Protein AF-A0A7C8CTN2-F1 (afdb_monomer_lite)

Radius of gyration: 16.51 Å; chains: 1; bounding box: 38×41×42 Å

pLDDT: mean 79.23, std 14.7, range [32.88, 94.94]

Structure (mmCIF, N/CA/C/O backbone):
data_AF-A0A7C8CTN2-F1
#
_entry.id   AF-A0A7C8CTN2-F1
#
loop_
_atom_site.group_PDB
_atom_site.id
_atom_site.type_symbol
_atom_site.label_atom_id
_atom_site.label_alt_id
_atom_site.label_comp_id
_atom_site.label_asym_id
_atom_site.label_entity_id
_atom_site.label_seq_id
_atom_site.pdbx_PDB_ins_code
_atom_site.Cartn_x
_atom_site.Cartn_y
_atom_site.Cartn_z
_atom_site.occupancy
_atom_site.B_iso_or_equiv
_atom_site.auth_seq_id
_atom_site.auth_comp_id
_atom_site.auth_asym_id
_atom_site.auth_atom_id
_atom_site.pdbx_PDB_model_num
ATOM 1 N N . LYS A 1 1 ? -15.841 -0.039 5.846 1.00 63.78 1 LYS A N 1
ATOM 2 C CA . LYS A 1 1 ? -15.335 -0.306 4.482 1.00 63.78 1 LYS A CA 1
ATOM 3 C C . LYS A 1 1 ? -13.886 0.123 4.341 1.00 63.78 1 LYS A C 1
ATOM 5 O O . LYS A 1 1 ? -13.081 -0.758 4.089 1.00 63.78 1 LYS A O 1
ATOM 10 N N . ASP A 1 2 ? -13.532 1.392 4.556 1.00 79.69 2 ASP A N 1
ATOM 11 C CA . ASP A 1 2 ? -12.139 1.839 4.373 1.00 79.69 2 ASP A CA 1
ATOM 12 C C . ASP A 1 2 ? -11.172 1.136 5.337 1.00 79.69 2 ASP A C 1
ATOM 14 O O . ASP A 1 2 ? -10.255 0.460 4.882 1.00 79.69 2 ASP A O 1
ATOM 18 N N . TYR A 1 3 ? -11.455 1.131 6.643 1.00 83.62 3 TYR A N 1
ATOM 19 C CA . TYR A 1 3 ? -10.633 0.404 7.621 1.00 83.62 3 TYR A CA 1
ATOM 20 C C . TYR A 1 3 ? -10.582 -1.114 7.402 1.00 83.62 3 TYR A C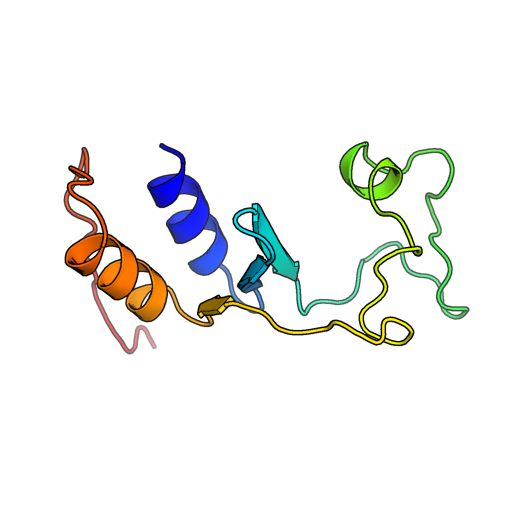 1
ATOM 22 O O . TYR A 1 3 ? -9.520 -1.714 7.502 1.00 83.62 3 TYR A O 1
ATOM 30 N N . GLU A 1 4 ? -11.700 -1.738 7.023 1.00 83.69 4 GLU A N 1
ATOM 31 C CA . GLU A 1 4 ? -11.735 -3.167 6.666 1.00 83.69 4 GLU A CA 1
ATOM 32 C C . GLU A 1 4 ? -10.855 -3.464 5.441 1.00 83.69 4 GLU A C 1
ATOM 34 O O . GLU A 1 4 ? -10.204 -4.503 5.386 1.00 83.69 4 GLU A O 1
ATOM 39 N N . SER A 1 5 ? -10.783 -2.541 4.475 1.00 87.19 5 SER A N 1
ATOM 40 C CA . SER A 1 5 ? -9.903 -2.688 3.313 1.00 87.19 5 SER A CA 1
ATOM 41 C C . SER A 1 5 ? -8.419 -2.551 3.673 1.00 87.19 5 SER A C 1
ATOM 43 O O . SER A 1 5 ? -7.588 -3.238 3.082 1.00 87.19 5 SER A O 1
ATOM 45 N N . LEU A 1 6 ? -8.083 -1.704 4.654 1.00 88.75 6 LEU A N 1
ATOM 46 C CA . LEU A 1 6 ? -6.720 -1.552 5.173 1.00 88.75 6 LEU A CA 1
ATOM 47 C C . LEU A 1 6 ? -6.287 -2.791 5.966 1.00 88.75 6 LEU A C 1
ATOM 49 O O . LEU A 1 6 ? -5.205 -3.321 5.727 1.00 88.75 6 LEU A O 1
ATOM 53 N N . LEU A 1 7 ? -7.166 -3.307 6.827 1.00 88.62 7 LEU A N 1
ATOM 54 C CA . LEU A 1 7 ? -6.966 -4.572 7.537 1.00 88.62 7 LEU A CA 1
ATOM 55 C C . LEU A 1 7 ? -6.774 -5.740 6.562 1.00 88.62 7 LEU A C 1
ATOM 57 O O . LEU A 1 7 ? -5.847 -6.528 6.721 1.00 88.62 7 LEU A O 1
ATOM 61 N N . TRP A 1 8 ? -7.587 -5.814 5.503 1.00 88.12 8 TRP A N 1
ATOM 62 C CA . TRP A 1 8 ? -7.414 -6.817 4.451 1.00 88.12 8 TRP A CA 1
ATOM 63 C C . TRP A 1 8 ? -6.057 -6.694 3.741 1.00 88.12 8 TRP A C 1
ATOM 65 O O . TRP A 1 8 ? -5.398 -7.704 3.520 1.00 88.12 8 TRP A O 1
ATOM 75 N N . LYS A 1 9 ? -5.587 -5.475 3.439 1.00 89.56 9 LYS A N 1
ATOM 76 C CA . LYS A 1 9 ? -4.255 -5.255 2.842 1.00 89.56 9 LYS A CA 1
ATOM 77 C C . LYS A 1 9 ? -3.125 -5.737 3.761 1.00 89.56 9 LYS A C 1
ATOM 79 O O . LYS A 1 9 ? -2.204 -6.378 3.268 1.00 89.56 9 LYS A O 1
ATOM 84 N N . LEU A 1 10 ? -3.209 -5.469 5.068 1.00 89.56 10 LEU A N 1
ATOM 85 C CA . LEU A 1 10 ? -2.223 -5.919 6.067 1.00 89.56 10 LEU A CA 1
ATOM 86 C C . LEU A 1 10 ? -2.294 -7.416 6.390 1.00 89.56 10 LEU A C 1
ATOM 88 O O . LEU A 1 10 ? -1.367 -7.947 6.992 1.00 89.56 10 LEU A O 1
ATOM 92 N N . ALA A 1 11 ? -3.365 -8.107 5.994 1.00 87.94 11 ALA A N 1
ATOM 93 C CA . ALA A 1 11 ? -3.444 -9.561 6.117 1.00 87.94 11 ALA A CA 1
ATOM 94 C C . ALA A 1 11 ? -2.522 -10.292 5.120 1.00 87.94 11 ALA A C 1
ATOM 96 O O . ALA A 1 11 ? -2.288 -11.490 5.267 1.00 87.94 11 ALA A O 1
ATOM 97 N N . HIS A 1 12 ? -2.001 -9.593 4.106 1.00 87.25 12 HIS A N 1
ATOM 98 C CA . HIS A 1 12 ? -1.027 -10.136 3.165 1.00 87.25 12 HIS A CA 1
ATOM 99 C C . HIS A 1 12 ? 0.406 -9.895 3.650 1.00 87.25 12 HIS A C 1
ATOM 101 O O . HIS A 1 12 ? 0.746 -8.819 4.139 1.00 87.25 12 HIS A O 1
ATOM 107 N N . GLU A 1 13 ? 1.271 -10.894 3.467 1.00 86.38 13 GLU A N 1
ATOM 108 C CA . GLU A 1 13 ? 2.688 -10.771 3.805 1.00 86.38 13 GLU A CA 1
ATOM 109 C C . GLU A 1 13 ? 3.366 -9.633 3.035 1.00 86.38 13 GLU A C 1
ATOM 111 O O . GLU A 1 13 ? 3.019 -9.338 1.889 1.00 86.38 13 GLU A O 1
ATOM 116 N N . LYS A 1 14 ? 4.415 -9.055 3.638 1.00 90.38 14 LYS A N 1
ATOM 117 C CA . LYS A 1 14 ? 5.276 -8.040 3.002 1.00 90.38 14 LYS A CA 1
ATOM 118 C C . LYS A 1 14 ? 4.506 -6.788 2.560 1.00 90.38 14 LYS A C 1
ATOM 120 O O . LYS A 1 14 ? 4.892 -6.126 1.595 1.00 90.38 14 LYS A O 1
ATOM 125 N N . VAL A 1 15 ? 3.464 -6.438 3.309 1.00 91.56 15 VAL A N 1
ATOM 126 C CA . VAL A 1 15 ? 2.712 -5.189 3.185 1.00 91.56 15 VAL A CA 1
ATOM 127 C C . VAL A 1 15 ? 2.760 -4.449 4.519 1.00 91.56 15 VAL A C 1
ATOM 129 O O . VAL A 1 15 ? 2.564 -5.052 5.569 1.00 91.56 15 VAL A O 1
ATOM 132 N N . SER A 1 16 ? 3.004 -3.143 4.482 1.00 91.69 16 SER A N 1
ATOM 133 C CA . SER A 1 16 ? 2.788 -2.249 5.622 1.00 91.69 16 SER A CA 1
ATOM 134 C C . SER A 1 16 ? 1.964 -1.036 5.198 1.00 91.69 16 SER A C 1
ATOM 136 O O . SER A 1 16 ? 1.788 -0.770 4.007 1.00 91.69 16 SER A O 1
ATOM 138 N N . ILE A 1 17 ? 1.397 -0.321 6.163 1.00 91.69 17 ILE A N 1
ATOM 139 C CA . ILE A 1 17 ? 0.575 0.867 5.921 1.00 91.69 17 ILE A CA 1
ATOM 140 C C . ILE A 1 17 ? 1.132 2.000 6.762 1.00 91.69 17 ILE A C 1
ATOM 142 O O . ILE A 1 17 ? 1.426 1.800 7.933 1.00 91.69 17 ILE A O 1
ATOM 146 N N . TYR A 1 18 ? 1.266 3.191 6.197 1.00 89.88 18 TYR A N 1
ATOM 147 C CA . TYR A 1 18 ? 1.714 4.360 6.945 1.00 89.88 18 TYR A CA 1
ATOM 148 C C . TYR A 1 18 ? 0.834 5.568 6.654 1.00 89.88 18 TYR A C 1
ATOM 150 O O . TYR A 1 18 ? 0.200 5.667 5.599 1.00 89.88 18 TYR A O 1
ATOM 158 N N . VAL A 1 19 ? 0.787 6.486 7.611 1.00 88.00 19 VAL A N 1
ATOM 159 C CA . VAL A 1 19 ? 0.037 7.732 7.511 1.00 88.00 19 VAL A CA 1
ATOM 160 C C . VAL A 1 19 ? 1.027 8.878 7.380 1.00 88.00 19 VAL A C 1
ATOM 162 O O . VAL A 1 19 ? 1.926 9.049 8.201 1.00 88.00 19 VAL A O 1
ATOM 165 N N . TYR A 1 20 ? 0.867 9.671 6.327 1.00 83.44 20 TYR A N 1
ATOM 166 C CA . TYR A 1 20 ? 1.669 10.864 6.078 1.00 83.44 20 TYR A CA 1
ATOM 167 C C . TYR A 1 20 ? 0.746 12.021 5.709 1.00 83.44 20 TYR A C 1
ATOM 169 O O . TYR A 1 20 ? -0.106 11.889 4.832 1.00 83.44 20 TYR A O 1
ATOM 177 N N . ARG A 1 21 ? 0.872 13.156 6.408 1.00 81.31 21 ARG A N 1
ATOM 178 C CA . ARG A 1 21 ? 0.045 14.365 6.194 1.00 81.31 21 ARG A CA 1
ATOM 179 C C . ARG A 1 21 ? -1.464 14.073 6.125 1.00 81.31 21 ARG A C 1
ATOM 181 O O . ARG A 1 21 ? -2.173 14.619 5.283 1.00 81.31 21 ARG A O 1
ATOM 188 N N . LYS A 1 22 ? -1.956 13.225 7.041 1.00 82.25 22 LYS A N 1
ATOM 189 C CA . LYS A 1 22 ? -3.360 12.761 7.129 1.00 82.25 22 LYS A CA 1
ATOM 190 C C . LYS A 1 22 ? -3.841 11.923 5.934 1.00 82.25 22 LYS A C 1
ATOM 192 O O . LYS A 1 22 ? -5.043 11.717 5.780 1.00 82.25 22 LYS A O 1
ATOM 197 N N . GLN A 1 23 ? -2.928 11.441 5.098 1.00 82.88 23 GLN A N 1
ATOM 198 C CA . GLN A 1 23 ? -3.221 10.531 3.997 1.00 82.88 23 GLN A CA 1
ATOM 199 C C . GLN A 1 23 ? -2.642 9.150 4.298 1.00 82.88 23 GLN A C 1
ATOM 201 O O . GLN A 1 23 ? -1.583 9.031 4.912 1.00 82.88 23 GLN A O 1
ATOM 206 N N . TRP A 1 24 ? -3.364 8.116 3.877 1.00 87.19 24 TRP A N 1
ATOM 207 C CA . TRP A 1 24 ? -3.014 6.721 4.113 1.00 87.19 24 TRP A CA 1
ATOM 208 C C . TRP A 1 24 ? -2.311 6.151 2.891 1.00 87.19 24 TRP A C 1
ATOM 210 O O . TRP A 1 24 ? -2.824 6.246 1.775 1.00 87.19 24 TRP A O 1
ATOM 220 N N . TYR A 1 25 ? -1.175 5.509 3.116 1.00 86.25 25 TYR A N 1
ATOM 221 C CA . TYR A 1 25 ? -0.348 4.926 2.074 1.00 86.25 25 TYR A CA 1
ATOM 222 C C . TYR A 1 25 ? -0.097 3.453 2.363 1.00 86.25 25 TYR A C 1
ATOM 224 O O . TYR A 1 25 ? 0.057 3.044 3.512 1.00 86.25 25 TYR A O 1
ATOM 232 N N . ILE A 1 26 ? -0.051 2.653 1.301 1.00 88.12 26 ILE A N 1
ATOM 233 C CA . ILE A 1 26 ? 0.355 1.250 1.357 1.00 88.12 26 ILE A CA 1
ATOM 234 C C . ILE A 1 26 ? 1.799 1.134 0.878 1.00 88.12 26 ILE A C 1
ATOM 236 O O . ILE A 1 26 ? 2.162 1.679 -0.163 1.00 88.12 26 ILE A O 1
ATOM 240 N N . MET A 1 27 ? 2.606 0.392 1.621 1.00 87.88 27 MET A N 1
ATOM 241 C CA . MET A 1 27 ? 3.975 0.052 1.273 1.00 87.88 27 MET A CA 1
ATOM 242 C C . MET A 1 27 ? 4.047 -1.442 0.968 1.00 87.88 27 MET A C 1
ATOM 244 O O . MET A 1 27 ? 3.685 -2.283 1.790 1.00 87.88 27 MET A O 1
ATOM 248 N N . ILE A 1 28 ? 4.499 -1.766 -0.241 1.00 89.06 28 ILE A N 1
ATOM 249 C CA . ILE A 1 28 ? 4.668 -3.138 -0.718 1.00 89.06 28 ILE A CA 1
ATOM 250 C C . ILE A 1 28 ? 6.168 -3.428 -0.734 1.00 89.06 28 ILE A C 1
ATOM 252 O O . ILE A 1 28 ? 6.908 -2.827 -1.508 1.00 89.06 28 ILE A O 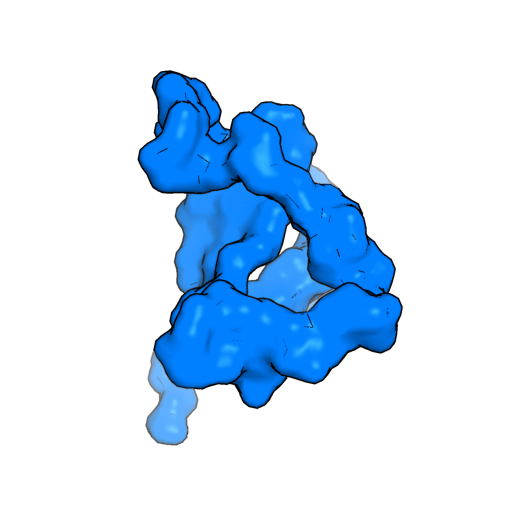1
ATOM 256 N N . HIS A 1 29 ? 6.617 -4.357 0.110 1.00 89.12 29 HIS A N 1
ATOM 257 C CA . HIS A 1 29 ? 8.044 -4.672 0.286 1.00 89.12 29 HIS A CA 1
ATOM 258 C C . HIS A 1 29 ? 8.582 -5.633 -0.783 1.00 89.12 29 HIS A C 1
ATOM 260 O O . HIS A 1 29 ? 9.777 -5.916 -0.846 1.00 89.12 29 HIS A O 1
ATOM 266 N N . THR A 1 30 ? 7.707 -6.184 -1.625 1.00 91.38 30 THR A N 1
ATOM 267 C CA . THR A 1 30 ? 8.096 -7.088 -2.709 1.00 91.38 30 THR A CA 1
ATOM 268 C C . THR A 1 30 ? 8.495 -6.334 -3.969 1.00 91.38 30 THR A C 1
ATOM 270 O O . THR A 1 30 ? 7.849 -5.365 -4.363 1.00 91.38 30 THR A O 1
ATOM 273 N N . ARG A 1 31 ? 9.504 -6.855 -4.673 1.00 90.50 31 ARG A N 1
ATOM 274 C CA . ARG A 1 31 ? 9.912 -6.355 -5.989 1.00 90.50 31 ARG A CA 1
ATOM 275 C C . ARG A 1 31 ? 8.766 -6.488 -7.001 1.00 90.50 31 ARG A C 1
ATOM 277 O O . ARG A 1 31 ? 8.139 -7.537 -7.096 1.00 90.50 31 ARG A O 1
ATOM 284 N N . CYS A 1 32 ? 8.537 -5.441 -7.795 1.00 91.25 32 CYS A N 1
ATOM 285 C CA . CYS A 1 32 ? 7.591 -5.483 -8.908 1.00 91.25 32 CYS A CA 1
ATOM 286 C C . CYS A 1 32 ? 8.057 -6.473 -9.990 1.00 91.25 32 CYS A C 1
ATOM 288 O O . CYS A 1 32 ? 9.203 -6.414 -10.438 1.00 91.25 32 CYS A O 1
ATOM 290 N N . ASN A 1 33 ? 7.147 -7.329 -10.463 1.00 92.94 33 ASN A N 1
ATOM 291 C CA . ASN A 1 33 ? 7.433 -8.335 -11.495 1.00 92.94 33 ASN A CA 1
ATOM 292 C C . ASN A 1 33 ? 7.825 -7.730 -12.852 1.00 92.94 33 ASN A C 1
ATOM 294 O O . ASN A 1 33 ? 8.480 -8.388 -13.651 1.00 92.94 33 ASN A O 1
ATOM 298 N N . PHE A 1 34 ? 7.446 -6.477 -13.110 1.00 94.12 34 PHE A N 1
ATOM 299 C CA . PHE A 1 34 ? 7.770 -5.766 -14.346 1.00 94.12 34 PHE A CA 1
ATOM 300 C C . PHE A 1 34 ? 9.028 -4.893 -14.223 1.00 94.12 34 PHE A C 1
ATOM 302 O O . PHE A 1 34 ? 9.323 -4.121 -15.133 1.00 94.12 34 PHE A O 1
ATOM 309 N N . LEU A 1 35 ? 9.759 -4.968 -13.105 1.00 93.31 35 LEU A N 1
ATOM 310 C CA . LEU A 1 35 ? 10.982 -4.194 -12.904 1.00 93.31 35 LEU A CA 1
ATOM 311 C C . LEU A 1 35 ? 12.173 -4.885 -13.582 1.00 93.31 35 LEU A C 1
ATOM 313 O O . LEU A 1 35 ? 12.599 -5.963 -13.155 1.00 93.31 35 LEU A O 1
ATOM 317 N N . THR A 1 36 ? 12.739 -4.241 -14.601 1.00 92.06 36 THR A N 1
ATOM 318 C CA . THR A 1 36 ? 13.881 -4.766 -15.364 1.00 92.06 36 THR A CA 1
ATOM 319 C C . THR A 1 36 ? 15.169 -4.799 -14.530 1.00 92.06 36 THR A C 1
ATOM 321 O O . THR A 1 36 ? 15.239 -4.231 -13.435 1.00 92.06 36 THR A O 1
ATOM 324 N N . SER A 1 37 ? 16.211 -5.460 -15.044 1.00 93.00 37 SER A N 1
ATOM 325 C CA . SER A 1 37 ? 17.553 -5.477 -14.435 1.00 93.00 37 SER A CA 1
ATOM 326 C C . SER A 1 37 ? 18.130 -4.076 -14.228 1.00 93.00 37 SER A C 1
ATOM 328 O O . SER A 1 37 ? 18.823 -3.840 -13.245 1.00 93.00 37 SER A O 1
ATOM 330 N N . ASP A 1 38 ? 17.770 -3.136 -15.102 1.00 92.31 38 ASP A N 1
ATOM 331 C CA . ASP A 1 38 ? 18.232 -1.746 -15.061 1.00 92.31 38 ASP A CA 1
ATOM 332 C C . ASP A 1 38 ? 17.370 -0.863 -14.140 1.00 92.31 38 ASP A C 1
ATOM 334 O O . ASP A 1 38 ? 17.443 0.363 -14.209 1.00 92.31 38 ASP A O 1
ATOM 338 N N . ASN A 1 39 ? 16.514 -1.470 -13.307 1.00 88.31 39 ASN A N 1
ATOM 339 C CA . ASN A 1 39 ? 15.566 -0.796 -12.414 1.00 88.31 39 ASN A CA 1
ATOM 340 C C . ASN A 1 39 ? 14.585 0.144 -13.140 1.00 88.31 39 ASN A C 1
ATOM 342 O O . ASN A 1 39 ? 14.143 1.150 -12.588 1.00 88.31 39 ASN A O 1
ATOM 346 N N . LYS A 1 40 ? 14.208 -0.202 -14.377 1.00 89.56 40 LYS A N 1
ATOM 347 C CA . LYS A 1 40 ? 13.185 0.511 -15.157 1.00 89.56 40 LYS A CA 1
ATOM 348 C C . LYS A 1 40 ? 11.889 -0.295 -15.209 1.00 89.56 40 LYS A C 1
ATOM 350 O O . LYS A 1 40 ? 11.896 -1.520 -15.106 1.00 89.56 40 LYS A O 1
ATOM 355 N N . CYS A 1 41 ? 10.761 0.390 -15.377 1.00 91.50 41 CYS A N 1
ATOM 356 C CA . CYS A 1 41 ? 9.468 -0.267 -15.563 1.00 91.50 41 CYS A CA 1
ATOM 357 C C . CYS A 1 41 ? 9.365 -0.836 -16.987 1.00 91.50 41 CYS A C 1
ATOM 359 O O . CYS A 1 41 ? 9.403 -0.079 -17.954 1.00 91.50 41 CYS A O 1
ATOM 361 N N . GLY A 1 42 ? 9.213 -2.155 -17.117 1.00 93.12 42 GLY A N 1
ATOM 362 C CA . GLY A 1 42 ? 9.089 -2.849 -18.403 1.00 93.12 42 GLY A CA 1
ATOM 363 C C . GLY A 1 42 ? 7.736 -2.669 -19.099 1.00 93.12 42 GLY A C 1
ATOM 364 O O . GLY A 1 42 ? 7.638 -2.921 -20.292 1.00 93.12 42 GLY A O 1
ATOM 365 N N . ILE A 1 43 ? 6.711 -2.198 -18.379 1.00 94.94 43 ILE A N 1
ATOM 366 C CA . ILE A 1 43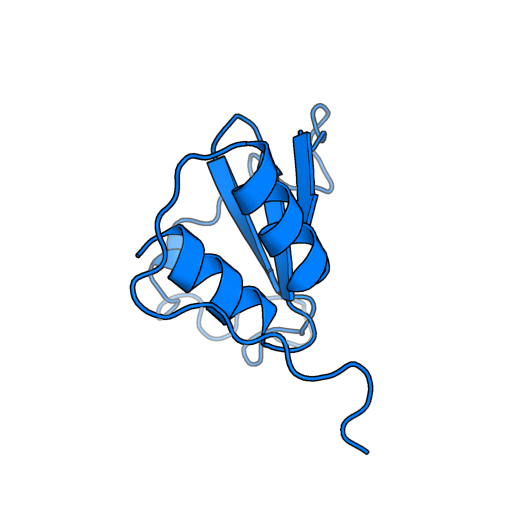 ? 5.368 -1.903 -18.913 1.00 94.94 43 ILE A CA 1
ATOM 367 C C . ILE A 1 43 ? 5.046 -0.408 -18.817 1.00 94.94 43 ILE A C 1
ATOM 369 O O . ILE A 1 43 ? 3.938 -0.032 -18.460 1.00 94.94 43 ILE A O 1
ATOM 373 N N . TYR A 1 44 ? 6.030 0.468 -19.042 1.00 91.75 44 TYR A N 1
ATOM 374 C CA . TYR A 1 44 ? 5.890 1.898 -18.741 1.00 91.75 44 TYR A CA 1
ATOM 375 C C . TYR A 1 44 ? 4.665 2.552 -19.406 1.00 91.75 44 TYR A C 1
ATOM 377 O O . TYR A 1 44 ? 3.955 3.296 -18.732 1.00 91.75 44 TYR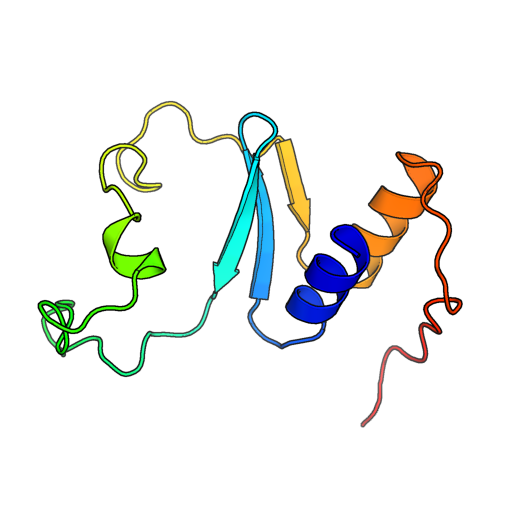 A O 1
ATOM 385 N N . GLU A 1 45 ? 4.373 2.247 -20.672 1.00 93.06 45 GLU A N 1
ATOM 386 C CA . GLU A 1 45 ? 3.213 2.798 -21.397 1.00 93.06 45 GLU A CA 1
ATOM 387 C C . GLU A 1 45 ? 1.875 2.236 -20.878 1.00 93.06 45 GLU A C 1
ATOM 389 O O . GLU A 1 45 ? 0.932 2.981 -20.577 1.00 93.06 45 GLU A O 1
ATOM 394 N N . ASP A 1 46 ? 1.838 0.923 -20.650 1.00 93.75 46 ASP A N 1
ATOM 395 C CA . ASP A 1 46 ? 0.670 0.175 -20.168 1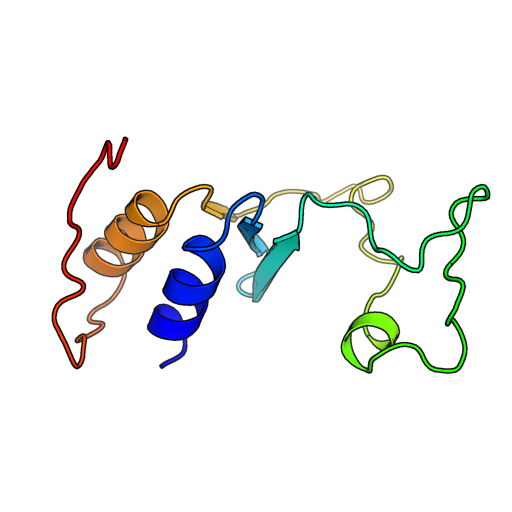.00 93.75 46 ASP A CA 1
ATOM 396 C C . ASP A 1 46 ? 0.549 0.159 -18.638 1.00 93.75 46 ASP A C 1
ATOM 398 O O . ASP A 1 46 ? -0.231 -0.607 -18.064 1.00 93.75 46 ASP A O 1
ATOM 402 N N . ARG A 1 47 ? 1.335 0.993 -17.944 1.00 93.38 47 ARG A N 1
ATOM 403 C CA . ARG A 1 47 ? 1.397 0.962 -16.485 1.00 93.38 47 ARG A CA 1
ATOM 404 C C . ARG A 1 47 ? 0.016 1.264 -15.885 1.00 93.38 47 ARG A C 1
ATOM 406 O O . ARG A 1 47 ? -0.691 2.145 -16.391 1.00 93.38 47 ARG A O 1
ATOM 413 N N . PRO A 1 48 ? -0.369 0.586 -14.789 1.00 91.19 48 PRO A N 1
ATOM 414 C CA . PRO A 1 48 ? -1.629 0.855 -14.111 1.00 91.19 48 PRO A CA 1
ATOM 415 C C . PRO A 1 48 ? -1.764 2.325 -13.718 1.00 91.19 48 PRO A C 1
ATOM 417 O O . PRO A 1 48 ? -0.767 2.991 -13.443 1.00 91.19 48 PRO A O 1
ATOM 420 N N . TYR A 1 49 ? -3.003 2.809 -13.623 1.00 89.69 49 TYR A N 1
ATOM 421 C CA . TYR A 1 49 ? -3.305 4.189 -13.231 1.00 89.69 49 TYR A CA 1
ATOM 422 C C . TYR A 1 49 ? -2.585 4.608 -11.936 1.00 89.69 49 TYR A C 1
ATOM 424 O O . TYR A 1 49 ? -1.937 5.647 -11.912 1.00 89.69 49 TYR A O 1
ATOM 432 N N . LEU A 1 50 ? -2.553 3.735 -10.922 1.00 85.94 50 LEU A N 1
ATOM 433 C CA . LEU A 1 50 ? -1.821 3.984 -9.671 1.00 85.94 50 LEU A CA 1
ATOM 434 C C . LEU A 1 50 ? -0.316 4.225 -9.898 1.00 85.94 50 LEU A C 1
ATOM 436 O O . LEU A 1 50 ? 0.269 5.120 -9.302 1.00 85.94 50 LEU A O 1
ATOM 440 N N . CYS A 1 51 ? 0.319 3.480 -10.811 1.00 86.94 51 CYS A N 1
ATOM 441 C CA . CYS A 1 51 ? 1.717 3.705 -11.193 1.00 86.94 51 CYS A CA 1
ATOM 442 C C . CYS A 1 51 ? 1.917 4.998 -12.000 1.00 86.94 51 CYS A C 1
ATOM 444 O O . CYS A 1 51 ? 3.042 5.485 -12.082 1.00 86.94 51 CYS A O 1
ATOM 446 N N . LYS A 1 52 ? 0.867 5.540 -12.632 1.00 87.62 52 LYS A N 1
ATOM 447 C CA . LYS A 1 52 ? 0.905 6.845 -13.317 1.00 87.62 52 LYS A CA 1
ATOM 448 C C . LYS A 1 52 ? 0.815 8.004 -12.328 1.00 87.62 52 LYS A C 1
ATOM 450 O O . LYS A 1 52 ? 1.447 9.023 -12.571 1.00 87.62 52 LYS A O 1
ATOM 455 N N . GLU A 1 53 ? 0.072 7.830 -11.240 1.00 84.81 53 GLU A N 1
ATOM 456 C CA . GLU A 1 53 ? -0.080 8.838 -10.183 1.00 84.81 53 GLU A CA 1
ATOM 457 C C . GLU A 1 53 ? 1.127 8.935 -9.242 1.00 84.81 53 GLU A C 1
ATOM 459 O O . GLU A 1 53 ? 1.294 9.947 -8.565 1.00 84.81 53 GLU A O 1
ATOM 464 N N . HIS A 1 54 ? 1.988 7.915 -9.196 1.00 76.88 54 HIS A N 1
ATOM 465 C CA . HIS A 1 54 ? 3.212 7.973 -8.399 1.00 76.88 54 HIS A CA 1
ATOM 466 C C . HIS A 1 54 ? 4.164 9.067 -8.913 1.00 76.88 54 HIS A C 1
ATOM 468 O O . HIS A 1 54 ? 4.758 8.942 -9.984 1.00 76.88 54 HIS A O 1
ATOM 474 N N . SER A 1 55 ? 4.330 10.125 -8.114 1.00 69.75 55 SER A N 1
ATOM 475 C CA . SER A 1 55 ? 5.266 11.226 -8.363 1.00 69.75 55 SER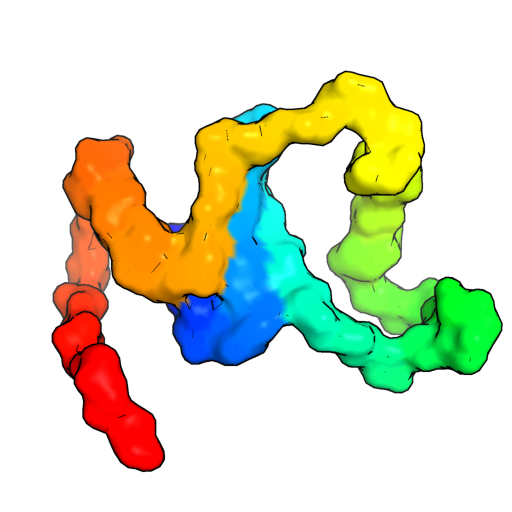 A CA 1
ATOM 476 C C . SER A 1 55 ? 6.589 11.015 -7.623 1.00 69.75 55 SER A C 1
ATOM 478 O O . SER A 1 55 ? 6.608 10.575 -6.475 1.00 69.75 55 SER A O 1
ATOM 480 N N . VAL A 1 56 ? 7.699 11.371 -8.277 1.00 67.12 56 VAL A N 1
ATOM 481 C CA . VAL A 1 56 ? 9.051 11.378 -7.687 1.00 67.12 56 VAL A CA 1
ATOM 482 C C . VAL A 1 56 ? 9.322 12.611 -6.823 1.00 67.12 56 VAL A C 1
ATOM 484 O O . VAL A 1 56 ? 10.327 12.651 -6.123 1.00 67.12 56 VAL A O 1
ATOM 487 N N . GLU A 1 57 ? 8.438 13.611 -6.851 1.00 65.06 57 GLU A N 1
ATOM 488 C CA . GLU A 1 57 ? 8.610 14.864 -6.101 1.00 65.06 57 GLU A CA 1
ATOM 489 C C . GLU A 1 57 ? 8.600 14.644 -4.582 1.00 65.06 57 GLU A C 1
ATOM 491 O O . GLU A 1 57 ? 9.266 15.365 -3.850 1.00 65.06 57 GLU A O 1
ATOM 496 N N . ASN A 1 58 ? 7.908 13.598 -4.122 1.00 58.56 58 ASN A N 1
ATOM 497 C CA . ASN A 1 58 ? 7.878 13.163 -2.727 1.00 58.56 58 ASN A CA 1
ATOM 498 C C . ASN A 1 58 ? 8.574 11.800 -2.585 1.00 58.56 58 ASN A C 1
ATOM 500 O O . ASN A 1 58 ? 7.984 10.853 -2.073 1.00 58.56 58 ASN A O 1
ATOM 504 N N . CYS A 1 59 ? 9.789 11.656 -3.122 1.00 62.97 59 CYS A N 1
ATOM 505 C CA . CYS A 1 59 ? 10.572 10.432 -2.968 1.00 62.97 59 CYS A CA 1
ATOM 506 C C . CYS A 1 59 ? 11.228 10.366 -1.577 1.00 62.97 59 CYS A C 1
ATOM 508 O O . CYS A 1 59 ? 11.895 11.309 -1.152 1.00 62.97 59 CYS A O 1
ATOM 510 N N . GLU A 1 60 ? 11.109 9.211 -0.917 1.00 60.97 60 GLU A N 1
ATOM 511 C CA . GLU A 1 60 ? 11.712 8.883 0.392 1.00 60.97 60 GLU A CA 1
ATOM 512 C C . GLU A 1 60 ? 13.230 9.032 0.452 1.00 60.97 60 GLU A C 1
ATOM 514 O O . GLU A 1 60 ? 13.804 9.149 1.530 1.00 60.97 60 GLU A O 1
ATOM 519 N N . TYR A 1 61 ? 13.879 9.051 -0.708 1.00 55.69 61 TYR A N 1
ATOM 520 C CA . TYR A 1 61 ? 15.323 9.161 -0.822 1.00 55.69 61 TYR A CA 1
ATOM 521 C C . TYR A 1 61 ? 15.816 10.612 -0.963 1.00 55.69 61 TYR A C 1
ATOM 523 O O . TYR A 1 61 ? 16.992 10.877 -0.732 1.00 55.69 61 TYR A O 1
ATOM 531 N N . THR A 1 62 ? 14.951 11.551 -1.369 1.00 56.47 62 THR A N 1
ATOM 532 C CA . THR A 1 62 ? 15.359 12.923 -1.741 1.00 56.47 62 THR A CA 1
ATOM 533 C C . THR A 1 62 ? 14.604 14.036 -1.014 1.00 56.47 62 THR A C 1
ATOM 535 O O . THR A 1 62 ? 14.942 15.198 -1.214 1.00 56.47 62 THR A O 1
ATOM 538 N N . GLY A 1 63 ? 13.577 13.723 -0.220 1.00 57.16 63 GLY A N 1
ATOM 539 C CA . GLY A 1 63 ? 12.791 14.724 0.509 1.00 57.16 63 GLY A CA 1
ATOM 540 C C . GLY A 1 63 ? 13.342 15.035 1.905 1.00 57.16 63 GLY A C 1
ATOM 541 O O . GLY A 1 63 ? 13.610 14.121 2.677 1.00 57.16 63 GLY A O 1
ATOM 542 N N . ASP A 1 64 ? 13.437 16.323 2.251 1.00 54.47 64 ASP A N 1
ATOM 543 C CA . ASP A 1 64 ? 13.857 16.809 3.580 1.00 54.47 64 ASP A CA 1
ATOM 544 C C . ASP A 1 64 ? 12.798 16.607 4.692 1.00 54.47 64 ASP A C 1
ATOM 546 O O . ASP A 1 64 ? 13.115 16.718 5.874 1.00 54.47 64 ASP A O 1
ATOM 550 N N . ASP A 1 65 ? 11.543 16.303 4.337 1.00 58.44 65 ASP A N 1
ATOM 551 C CA . ASP A 1 65 ? 10.404 16.175 5.264 1.00 58.44 65 ASP A CA 1
ATOM 552 C C . ASP A 1 65 ? 9.778 14.773 5.204 1.00 58.44 65 ASP A C 1
ATOM 554 O O . ASP A 1 65 ? 8.633 14.582 4.785 1.00 58.44 65 ASP A O 1
ATOM 558 N N . TYR A 1 66 ? 10.557 13.764 5.592 1.00 57.88 66 TYR A N 1
ATOM 559 C CA . TYR A 1 66 ? 10.066 12.394 5.720 1.00 57.88 66 TYR A CA 1
ATOM 560 C C . TYR A 1 66 ? 9.793 12.047 7.185 1.00 57.88 66 TYR A C 1
ATOM 562 O O . TYR A 1 66 ? 10.670 11.612 7.928 1.00 57.88 66 TYR A O 1
ATOM 570 N N . GLY A 1 67 ? 8.537 12.224 7.593 1.00 62.34 67 GLY A N 1
ATOM 571 C CA . GLY A 1 67 ? 8.023 11.779 8.884 1.00 62.34 67 GLY A CA 1
ATOM 572 C C . GLY A 1 67 ? 6.633 11.186 8.722 1.00 62.34 67 GLY A C 1
ATOM 573 O O . GLY A 1 67 ? 5.675 11.919 8.502 1.00 62.34 67 GLY A O 1
ATOM 574 N N . PHE A 1 68 ? 6.500 9.864 8.821 1.00 69.56 68 PHE A N 1
ATOM 575 C CA . PHE A 1 68 ? 5.182 9.246 8.978 1.00 69.56 68 PHE A CA 1
ATOM 576 C C . PHE A 1 68 ? 4.656 9.560 10.384 1.00 69.56 68 PHE A C 1
ATOM 578 O O . PHE A 1 68 ? 5.412 9.496 11.352 1.00 69.56 68 PHE A O 1
ATOM 585 N N . SER A 1 69 ? 3.374 9.918 10.501 1.00 77.62 69 SER A N 1
ATOM 586 C CA . SER A 1 69 ? 2.749 10.084 11.819 1.00 77.62 69 SER A CA 1
ATOM 587 C C . SER A 1 69 ? 2.549 8.728 12.485 1.00 77.62 69 SER A C 1
ATOM 589 O O . SER A 1 69 ? 2.820 8.574 13.668 1.00 77.62 69 SER A O 1
ATOM 591 N N . ASP A 1 70 ? 2.148 7.739 11.687 1.00 83.75 70 ASP A N 1
ATOM 592 C CA . ASP A 1 70 ? 1.833 6.388 12.130 1.00 83.75 70 ASP A CA 1
ATOM 593 C C . ASP A 1 70 ? 2.325 5.388 11.082 1.00 83.75 70 ASP A C 1
ATOM 595 O O . ASP A 1 70 ? 2.244 5.650 9.877 1.00 83.75 70 ASP A O 1
ATOM 599 N N . HIS A 1 71 ? 2.834 4.238 11.518 1.00 88.50 71 HIS A N 1
ATOM 600 C CA . HIS A 1 71 ? 3.287 3.171 10.629 1.00 88.50 71 HIS A CA 1
ATOM 601 C C . HIS A 1 71 ? 2.895 1.812 11.197 1.00 88.50 71 HIS A C 1
ATOM 603 O O . HIS A 1 71 ? 3.494 1.334 12.154 1.00 88.50 71 HIS A O 1
ATOM 609 N N . PHE A 1 72 ? 1.938 1.181 10.525 1.00 90.31 72 PHE A N 1
ATOM 610 C CA . PHE A 1 72 ? 1.380 -0.113 10.859 1.00 90.31 72 PHE A CA 1
ATOM 611 C C . PHE A 1 72 ? 2.066 -1.228 10.084 1.00 90.31 72 PHE A C 1
ATOM 613 O O . PHE A 1 72 ? 2.010 -1.280 8.850 1.00 90.31 72 PHE A O 1
ATOM 620 N N . LYS A 1 73 ? 2.713 -2.136 10.814 1.00 86.69 73 LYS A N 1
ATOM 621 C CA . LYS A 1 73 ? 3.435 -3.282 10.228 1.00 86.69 73 LYS A CA 1
ATOM 622 C C . LYS A 1 73 ? 2.690 -4.604 10.365 1.00 86.69 73 LYS A C 1
ATOM 624 O O . LYS A 1 73 ? 3.095 -5.586 9.749 1.00 86.69 73 LYS A O 1
ATOM 629 N N . SER A 1 74 ? 1.638 -4.644 11.173 1.00 86.38 74 SER A N 1
ATOM 630 C CA . SER A 1 74 ? 0.842 -5.843 11.402 1.00 86.38 74 SER A CA 1
ATOM 631 C C . SER A 1 74 ? -0.645 -5.521 11.429 1.00 86.38 74 SER A C 1
ATOM 633 O O . SER A 1 74 ? -1.065 -4.384 11.648 1.00 86.38 74 SER A O 1
ATOM 635 N N . TYR A 1 75 ? -1.442 -6.562 11.209 1.00 88.12 75 TYR A N 1
ATOM 636 C CA . TYR A 1 75 ? -2.890 -6.501 11.340 1.00 88.12 75 TYR A CA 1
ATOM 637 C C . TYR A 1 75 ? -3.318 -6.022 12.737 1.00 88.12 75 TYR A C 1
ATOM 639 O O . TYR A 1 75 ? -4.192 -5.165 12.847 1.00 88.12 75 TYR A O 1
ATOM 647 N N . ASP A 1 76 ? -2.686 -6.555 13.788 1.00 86.06 76 ASP A N 1
ATOM 648 C CA . ASP A 1 76 ? -3.014 -6.238 15.182 1.00 86.06 76 ASP A CA 1
ATOM 649 C C . ASP A 1 76 ? -2.748 -4.771 15.531 1.00 86.06 76 ASP A C 1
ATOM 651 O O . ASP A 1 76 ? -3.581 -4.144 16.176 1.00 86.06 76 ASP A O 1
ATOM 655 N N . ASP A 1 77 ? -1.645 -4.209 15.035 1.00 88.38 77 ASP A N 1
ATOM 656 C CA . ASP A 1 77 ? -1.245 -2.817 15.268 1.00 88.38 77 ASP A CA 1
ATOM 657 C C . ASP A 1 77 ? -2.274 -1.831 14.683 1.00 88.38 77 ASP A C 1
ATOM 659 O O . ASP A 1 77 ? -2.764 -0.922 15.355 1.00 88.38 77 ASP A O 1
ATOM 663 N N . LEU A 1 78 ? -2.727 -2.082 13.447 1.00 88.19 78 LEU A N 1
ATOM 664 C CA . LEU A 1 78 ? -3.811 -1.291 12.861 1.00 88.19 78 LEU A CA 1
ATOM 665 C C . LEU A 1 78 ? -5.145 -1.515 13.593 1.00 88.19 78 LEU A C 1
ATOM 667 O O . LEU A 1 78 ? -5.932 -0.578 13.747 1.00 88.19 78 LEU A O 1
ATOM 671 N N . LEU A 1 79 ? -5.431 -2.745 14.025 1.00 88.12 79 LEU A N 1
ATOM 672 C CA . LEU A 1 79 ? -6.672 -3.061 14.729 1.00 88.12 79 LEU A CA 1
ATOM 673 C C . LEU A 1 79 ? -6.757 -2.343 16.083 1.00 88.12 79 LEU A C 1
ATOM 675 O O . LEU A 1 79 ? -7.829 -1.842 16.431 1.00 88.12 79 LEU A O 1
ATOM 679 N N . GLU A 1 80 ? -5.658 -2.292 16.831 1.00 87.38 80 GLU A N 1
ATOM 680 C CA . GLU A 1 80 ? -5.546 -1.550 18.089 1.00 87.38 80 GLU A CA 1
ATOM 681 C C . GLU A 1 80 ? -5.750 -0.052 17.849 1.00 87.38 80 GLU A C 1
ATOM 683 O O . GLU A 1 80 ? -6.649 0.546 18.445 1.00 87.38 80 GLU A O 1
ATOM 688 N N . HIS A 1 81 ? -5.061 0.515 16.855 1.00 87.62 81 HIS A N 1
ATOM 689 C CA . HIS A 1 81 ? -5.241 1.915 16.476 1.00 87.62 81 HIS A CA 1
ATOM 690 C C . HIS A 1 81 ? -6.700 2.260 16.135 1.00 87.62 81 HIS A C 1
ATOM 692 O O . HIS A 1 81 ? -7.209 3.296 16.570 1.00 87.62 81 HIS A O 1
ATOM 698 N N . ILE A 1 82 ? -7.403 1.396 15.392 1.00 86.62 82 ILE A N 1
ATOM 699 C CA . ILE A 1 82 ? -8.822 1.593 15.055 1.00 86.62 82 ILE A CA 1
ATOM 700 C C . ILE A 1 82 ? -9.688 1.586 16.319 1.00 86.62 82 ILE A C 1
ATOM 702 O O . ILE A 1 82 ? -10.571 2.437 16.445 1.00 86.62 82 ILE A O 1
ATOM 706 N N . LYS A 1 83 ? -9.450 0.652 17.247 1.00 83.50 83 LYS A N 1
ATOM 707 C CA . LYS A 1 83 ? -10.227 0.529 18.492 1.00 83.50 83 LYS A CA 1
ATOM 708 C C . LYS A 1 83 ? -10.058 1.740 19.407 1.00 83.50 83 LYS A C 1
ATOM 710 O O . LYS A 1 83 ? -11.029 2.151 20.035 1.00 83.50 83 LYS A O 1
ATOM 715 N N . GLU A 1 84 ? -8.854 2.298 19.480 1.00 84.31 84 GLU A N 1
ATOM 716 C CA . GLU A 1 84 ? -8.542 3.421 20.370 1.00 84.31 84 GLU A CA 1
ATOM 717 C C . GLU A 1 84 ? -8.957 4.776 19.792 1.00 84.31 84 GLU A C 1
ATOM 719 O O . GLU A 1 84 ? -9.442 5.644 20.518 1.00 84.31 84 GLU A O 1
ATOM 724 N N . ASN A 1 85 ? -8.785 4.965 18.481 1.00 82.00 85 ASN A N 1
ATOM 725 C CA . ASN A 1 85 ? -8.904 6.284 17.857 1.00 82.00 85 ASN A CA 1
ATOM 726 C C . ASN A 1 85 ? -10.224 6.491 17.107 1.00 82.00 85 ASN A C 1
ATOM 728 O O . ASN A 1 85 ? -10.510 7.607 16.663 1.00 82.00 85 ASN A O 1
ATOM 732 N N . THR A 1 86 ? -11.045 5.449 16.933 1.00 77.00 86 THR A N 1
ATOM 733 C CA . THR A 1 86 ? -12.274 5.552 16.138 1.00 77.00 86 THR A CA 1
ATOM 734 C C . THR A 1 86 ? -13.462 4.827 16.764 1.00 77.00 86 THR A C 1
ATOM 736 O O . THR A 1 86 ? -13.338 3.756 17.342 1.00 77.00 86 THR A O 1
ATOM 739 N N . ASN A 1 87 ? -14.668 5.359 16.546 1.00 74.56 87 ASN A N 1
ATOM 740 C CA . ASN A 1 87 ? -15.927 4.664 16.851 1.00 74.56 87 ASN A CA 1
ATOM 741 C C . ASN A 1 87 ? -16.319 3.668 15.740 1.00 74.56 87 ASN A C 1
ATOM 743 O O . ASN A 1 87 ? -17.507 3.473 15.458 1.00 74.56 87 ASN A O 1
ATOM 747 N N . PHE A 1 88 ? -15.339 3.102 15.027 1.00 73.00 88 PHE A N 1
ATOM 748 C CA . PHE A 1 88 ? -15.614 2.258 13.873 1.00 73.00 88 PHE A CA 1
ATOM 749 C C . PHE A 1 88 ? -16.305 0.965 14.313 1.00 73.00 88 PHE A C 1
ATOM 751 O O . PHE A 1 88 ? -15.743 0.136 15.024 1.00 73.00 88 PHE A O 1
ATOM 758 N N . ARG A 1 89 ? -17.549 0.782 13.864 1.00 70.19 89 ARG A N 1
ATOM 759 C CA . ARG A 1 89 ? -18.322 -0.430 14.132 1.00 70.19 89 ARG A CA 1
ATOM 760 C C . ARG A 1 89 ? -18.129 -1.420 12.992 1.00 70.19 89 ARG A C 1
ATOM 762 O O . ARG A 1 89 ? -18.626 -1.209 11.884 1.00 70.19 89 ARG A O 1
ATOM 769 N N . PHE A 1 90 ? -17.435 -2.512 13.282 1.00 71.12 90 PHE A N 1
ATOM 770 C CA . PHE A 1 90 ? -17.290 -3.616 12.345 1.00 71.12 90 PHE A CA 1
ATOM 771 C C . PHE A 1 90 ? -18.650 -4.253 12.032 1.00 71.12 90 PHE A C 1
ATOM 773 O O . PHE A 1 90 ? -19.515 -4.372 12.904 1.00 71.12 90 PHE A O 1
ATOM 780 N N . LYS A 1 91 ? -18.855 -4.657 10.772 1.00 67.12 91 LYS A N 1
ATOM 781 C CA . LYS A 1 91 ? -20.063 -5.402 10.369 1.00 67.12 91 LYS A CA 1
ATOM 782 C C . LYS A 1 91 ? -20.047 -6.835 10.893 1.00 67.12 91 LYS A C 1
ATOM 784 O O . LYS A 1 91 ? -21.091 -7.375 11.241 1.00 67.12 91 LYS A O 1
ATOM 789 N N . LEU A 1 92 ? -18.858 -7.420 10.916 1.00 60.62 92 LEU A N 1
ATOM 790 C CA . LEU A 1 92 ? -18.525 -8.715 11.487 1.00 60.62 92 LEU A CA 1
ATOM 791 C C . LEU A 1 92 ? -17.337 -8.466 12.402 1.00 60.62 92 LEU A C 1
ATOM 793 O O . LEU A 1 92 ? -16.402 -7.787 11.982 1.00 60.62 92 LEU A O 1
ATOM 797 N N . ASP A 1 93 ? -17.395 -8.966 13.633 1.00 61.91 93 ASP A N 1
ATOM 798 C CA . ASP A 1 93 ? -16.280 -8.804 14.559 1.00 61.91 93 ASP A CA 1
ATOM 799 C C . ASP A 1 93 ? -15.017 -9.387 13.903 1.00 61.91 93 ASP A C 1
ATOM 801 O O . ASP A 1 93 ? -15.071 -10.526 13.422 1.00 61.91 93 ASP A O 1
ATOM 805 N N . PRO A 1 94 ? -13.923 -8.614 13.773 1.00 63.88 94 PRO A N 1
ATOM 806 C CA . PRO A 1 94 ? -12.691 -9.116 13.198 1.00 63.88 94 PRO A CA 1
ATOM 807 C C . PRO A 1 94 ? -12.151 -10.177 14.150 1.00 63.88 94 PRO A C 1
ATOM 809 O O . PRO A 1 94 ? -11.472 -9.873 15.129 1.00 63.88 94 PRO A O 1
ATOM 812 N N . THR A 1 95 ? -12.482 -11.437 13.875 1.00 58.75 95 THR A N 1
ATOM 813 C CA . THR A 1 95 ? -12.008 -12.570 14.657 1.00 58.75 95 THR A CA 1
ATOM 814 C C . THR A 1 95 ? -10.511 -12.714 14.422 1.00 58.75 95 THR A C 1
ATOM 816 O O . THR A 1 95 ? -10.079 -13.366 13.472 1.00 58.75 95 THR A O 1
ATOM 819 N N . GLY A 1 96 ? -9.710 -12.088 15.280 1.00 60.06 96 GLY A N 1
ATOM 820 C CA . GLY A 1 96 ? -8.302 -12.422 15.423 1.00 60.06 96 GLY A CA 1
ATOM 821 C C . GLY A 1 96 ? -8.188 -13.854 15.941 1.00 60.06 96 GLY A C 1
ATOM 822 O O . GLY A 1 96 ? -8.512 -14.125 17.095 1.00 60.06 96 GLY A O 1
ATOM 823 N N . VAL A 1 97 ? -7.767 -14.787 15.087 1.00 51.75 97 VAL A N 1
ATOM 824 C CA . VAL A 1 97 ? -7.439 -16.175 15.456 1.00 51.75 97 VAL A CA 1
ATOM 825 C C . VAL A 1 97 ? -6.347 -16.643 14.480 1.00 51.75 97 VAL A C 1
ATOM 827 O O . VAL A 1 97 ? -6.643 -16.781 13.302 1.00 51.75 97 VAL A O 1
ATOM 830 N N . ARG A 1 98 ? -5.077 -16.902 14.820 1.00 41.19 98 ARG A N 1
ATOM 831 C CA . ARG A 1 98 ? -4.258 -16.873 16.052 1.00 41.19 98 ARG A CA 1
ATOM 832 C C . ARG A 1 98 ? -2.802 -16.564 15.638 1.00 41.19 98 ARG A C 1
ATOM 834 O O . ARG A 1 98 ? -2.437 -16.881 14.505 1.00 41.19 98 ARG A O 1
ATOM 841 N N . PRO A 1 99 ? -1.941 -16.072 16.547 1.00 43.44 99 PRO A N 1
ATOM 842 C CA . PRO A 1 99 ? -0.499 -16.154 16.348 1.00 43.44 99 PRO A CA 1
ATOM 843 C C . PRO A 1 99 ? -0.113 -17.643 16.324 1.00 43.44 99 PRO A C 1
ATOM 845 O O . PRO A 1 99 ? -0.384 -18.362 17.285 1.00 43.44 99 PRO A O 1
ATOM 848 N N . ASN A 1 100 ? 0.490 -18.099 15.225 1.00 48.31 100 ASN A N 1
ATOM 849 C CA . ASN A 1 100 ? 0.822 -19.494 14.893 1.00 48.31 100 ASN A CA 1
ATOM 850 C C . ASN A 1 100 ? -0.342 -20.334 14.336 1.00 48.31 100 ASN A C 1
ATOM 852 O O . ASN A 1 100 ? -0.927 -21.171 15.026 1.00 48.31 100 ASN A O 1
ATOM 856 N N . CYS A 1 101 ? -0.591 -20.184 13.037 1.00 32.88 101 CYS A N 1
ATOM 857 C CA . CYS A 1 101 ? -0.894 -21.346 12.206 1.00 32.88 101 CYS A CA 1
ATOM 858 C C . CYS A 1 101 ? 0.441 -21.822 11.618 1.00 32.88 101 CYS A C 1
ATOM 860 O O . CYS A 1 101 ? 1.174 -21.017 11.051 1.00 32.88 101 CYS A O 1
ATOM 862 N N . VAL A 1 102 ? 0.755 -23.088 11.895 1.00 37.78 102 VAL A N 1
ATOM 863 C CA . VAL A 1 102 ? 1.971 -23.830 11.522 1.00 37.78 102 VAL A CA 1
ATOM 864 C C . VAL A 1 102 ? 2.323 -23.767 10.041 1.00 37.78 102 VAL A C 1
ATOM 866 O O . VAL A 1 102 ? 1.383 -23.722 9.215 1.00 37.78 102 VAL A O 1
#

Sequence (102 aa):
KDYESLLWKLAHEKVSIYVYRKQWYIMIHTRCNFLTSDNKCGIYEDRPYLCKEHSVENCEYTGDDYGFSDHFKSYDDLLEHIKENTNFRFKLDPTGVRPNCV

Foldseek 3Di:
DVLVVQLVQQVDPQKKWFADPNDIDIDHRDDDPQQDPVRDRNCVVVDDPVVVPDDPVPPPVPDPDDDTPDMGNHSVRSVVVCVVPHPDDDPDPPPDDDPDPD

Secondary structure (DSSP, 8-state):
-HHHHHHHHHTSTTEEEEEETTEEEEEE-SPPTTB-TTS-BTTSTT--HHHHH--GGG-TTT-S----SEEE-SHHHHHHHHHHH-----SS------S---